Protein AF-A0A967N9Z6-F1 (afdb_monomer_lite)

Secondary structure (DSSP, 8-state):
-HHHHHHHHHHHHTT----TT-EEEEEEE--HHHHHHHHHTT--EEEEEEPP-

Foldseek 3Di:
DVVLV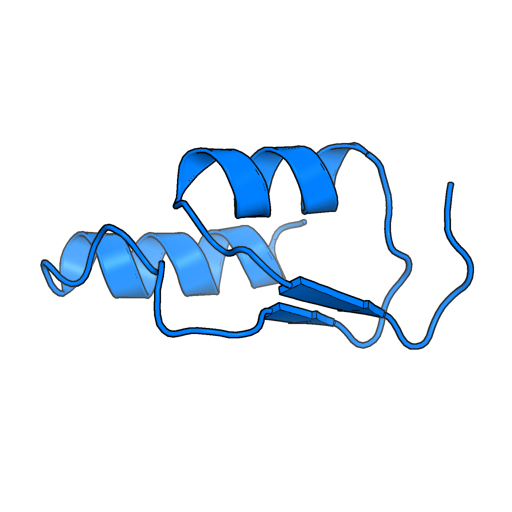VVLVVCVVVVNAQPQVDEAEEAAEQEPVSVVSCVVSNDPYYHYPDYYD

Structure (mmCIF, N/CA/C/O backbone):
data_AF-A0A967N9Z6-F1
#
_entry.id   AF-A0A967N9Z6-F1
#
loop_
_atom_site.group_PDB
_atom_site.id
_atom_site.type_symbol
_atom_site.label_atom_id
_atom_site.label_alt_id
_atom_site.label_comp_id
_atom_site.label_asym_id
_atom_site.label_entity_id
_atom_site.label_seq_id
_atom_site.pdbx_PDB_ins_code
_atom_site.Cartn_x
_atom_site.Cartn_y
_atom_site.Cartn_z
_atom_site.occupancy
_atom_site.B_iso_or_equiv
_atom_site.auth_seq_id
_atom_site.auth_comp_id
_atom_site.auth_asym_id
_atom_site.auth_atom_id
_atom_site.pdbx_PDB_model_num
ATOM 1 N N . HIS A 1 1 ? 6.707 5.870 -2.813 1.00 92.00 1 HIS A N 1
ATOM 2 C CA . HIS A 1 1 ? 6.655 6.029 -1.349 1.00 92.00 1 HIS A CA 1
ATOM 3 C C . HIS A 1 1 ? 5.691 7.147 -0.950 1.00 92.00 1 HIS A C 1
ATOM 5 O O . HIS A 1 1 ? 4.606 6.809 -0.507 1.00 92.00 1 HIS A O 1
ATOM 11 N N . ASN A 1 2 ? 5.973 8.424 -1.255 1.00 96.69 2 ASN A N 1
ATOM 12 C CA . ASN A 1 2 ? 5.147 9.573 -0.835 1.00 96.69 2 ASN A CA 1
ATOM 13 C C . ASN A 1 2 ? 3.656 9.446 -1.191 1.00 96.69 2 ASN A C 1
ATOM 15 O O . ASN A 1 2 ? 2.790 9.840 -0.419 1.00 96.69 2 ASN A O 1
ATOM 19 N N . ALA A 1 3 ? 3.341 8.907 -2.374 1.00 97.44 3 ALA A N 1
ATOM 20 C CA . ALA A 1 3 ? 1.955 8.675 -2.780 1.00 97.44 3 ALA A CA 1
ATOM 21 C C . ALA A 1 3 ? 1.244 7.659 -1.867 1.00 97.44 3 ALA A C 1
ATOM 23 O O . ALA A 1 3 ? 0.104 7.882 -1.476 1.00 97.44 3 ALA A O 1
ATOM 24 N N . VAL A 1 4 ? 1.936 6.584 -1.481 1.00 97.81 4 VAL A N 1
ATOM 25 C CA . VAL A 1 4 ? 1.412 5.578 -0.547 1.00 97.81 4 VAL A CA 1
ATOM 26 C C . VAL A 1 4 ? 1.264 6.176 0.848 1.00 97.81 4 VAL A C 1
ATOM 28 O O . VAL A 1 4 ? 0.230 5.973 1.473 1.00 97.81 4 VAL A O 1
ATOM 31 N N . ASP A 1 5 ? 2.217 7.003 1.286 1.00 98.06 5 ASP A N 1
ATOM 32 C CA . ASP A 1 5 ? 2.130 7.711 2.571 1.00 98.06 5 ASP A CA 1
ATOM 33 C C . ASP A 1 5 ? 0.885 8.602 2.644 1.00 98.06 5 ASP A C 1
ATOM 35 O O . ASP A 1 5 ? 0.186 8.611 3.653 1.00 98.06 5 ASP A O 1
ATOM 39 N N . LYS A 1 6 ? 0.546 9.302 1.553 1.00 98.50 6 LYS A N 1
ATOM 40 C CA . LYS A 1 6 ? -0.677 10.119 1.478 1.00 98.50 6 LYS A CA 1
ATOM 41 C C . LYS A 1 6 ? -1.952 9.277 1.551 1.00 98.50 6 LYS A C 1
ATOM 43 O O . LYS A 1 6 ? -2.892 9.671 2.237 1.00 98.50 6 LYS A O 1
ATOM 48 N N . VAL A 1 7 ? -1.993 8.130 0.869 1.00 97.50 7 VAL A N 1
ATOM 49 C CA . VAL A 1 7 ? -3.146 7.210 0.917 1.00 97.50 7 VAL A CA 1
ATOM 50 C C . VAL A 1 7 ? -3.329 6.653 2.329 1.00 97.50 7 VAL A C 1
ATOM 52 O O . VAL A 1 7 ? -4.430 6.720 2.877 1.00 97.50 7 VAL A O 1
ATOM 55 N N . VAL A 1 8 ? -2.245 6.172 2.940 1.00 97.75 8 VAL A N 1
ATOM 56 C CA . VAL A 1 8 ? -2.237 5.665 4.318 1.00 97.75 8 VAL A CA 1
ATOM 57 C C . VAL A 1 8 ? -2.643 6.759 5.304 1.00 97.75 8 VAL A C 1
ATOM 59 O O . VAL A 1 8 ? -3.537 6.545 6.120 1.00 97.75 8 VAL A O 1
ATOM 62 N N . GLY A 1 9 ? -2.057 7.952 5.192 1.00 98.25 9 GLY A N 1
ATOM 63 C CA . GLY A 1 9 ? -2.383 9.094 6.044 1.00 98.25 9 GLY A CA 1
ATOM 64 C C . GLY A 1 9 ? -3.850 9.511 5.929 1.00 98.25 9 GLY A C 1
ATOM 65 O O . GLY A 1 9 ? -4.503 9.747 6.941 1.00 98.25 9 GLY A O 1
ATOM 66 N N . SER A 1 10 ? -4.411 9.528 4.717 1.00 98.50 10 SER A N 1
ATOM 67 C CA . SER A 1 10 ? -5.837 9.812 4.508 1.00 98.50 10 SER A CA 1
ATOM 68 C C . SER A 1 10 ? -6.748 8.760 5.153 1.00 98.50 10 SER A C 1
ATOM 70 O O . SER A 1 10 ? -7.775 9.110 5.736 1.00 98.50 10 SER A O 1
ATOM 72 N N . ALA A 1 11 ? -6.387 7.475 5.078 1.00 98.19 11 ALA A N 1
ATOM 73 C CA . ALA A 1 11 ? -7.133 6.409 5.742 1.00 98.19 11 ALA A CA 1
ATOM 74 C C . ALA A 1 11 ? -7.049 6.508 7.272 1.00 98.19 11 ALA A C 1
ATOM 76 O O . ALA A 1 11 ? -8.070 6.357 7.944 1.00 98.19 11 ALA A O 1
ATOM 77 N N . PHE A 1 12 ? -5.864 6.814 7.805 1.00 98.19 12 PHE A N 1
ATOM 78 C CA . PHE A 1 12 ? -5.638 7.026 9.234 1.00 98.19 12 PHE A CA 1
ATOM 79 C C . PHE A 1 12 ? -6.474 8.188 9.778 1.00 98.19 12 PHE A C 1
ATOM 81 O O . PHE A 1 12 ? -7.245 7.998 10.715 1.00 98.19 12 PHE A O 1
ATOM 88 N N . LEU A 1 13 ? -6.392 9.364 9.148 1.00 98.56 13 LEU A N 1
ATOM 89 C CA . LEU A 1 13 ? -7.152 10.550 9.563 1.00 98.56 13 LEU A CA 1
ATOM 90 C C . LEU A 1 13 ? -8.670 10.342 9.473 1.00 98.56 13 LEU A C 1
ATOM 92 O O . LEU A 1 13 ? -9.423 10.971 10.207 1.00 98.56 13 LEU A O 1
ATOM 96 N N . ALA A 1 14 ? -9.118 9.449 8.590 1.00 98.31 14 ALA A N 1
ATOM 97 C CA . ALA A 1 14 ? -10.520 9.081 8.445 1.00 98.31 14 ALA A CA 1
ATOM 98 C C . ALA A 1 14 ? -10.964 7.926 9.369 1.00 98.31 14 ALA A C 1
ATOM 100 O O . ALA A 1 14 ? -12.100 7.476 9.242 1.00 98.31 14 ALA A O 1
ATOM 101 N N . GLY A 1 15 ? -10.092 7.402 10.240 1.00 98.12 15 GLY A N 1
ATOM 102 C CA . GLY A 1 15 ? -10.417 6.285 11.137 1.00 98.12 15 GLY A CA 1
ATOM 103 C C . GLY A 1 15 ? -10.725 4.967 10.415 1.00 98.12 15 GLY A C 1
ATOM 104 O O . GLY A 1 15 ? -11.504 4.164 10.915 1.00 98.12 15 GLY A O 1
ATOM 105 N N . ARG A 1 16 ? -10.153 4.748 9.222 1.00 97.75 16 ARG A N 1
ATOM 106 C CA . ARG A 1 16 ? -10.462 3.605 8.336 1.00 97.75 16 ARG A CA 1
ATOM 107 C C . ARG A 1 16 ? -9.426 2.476 8.370 1.00 97.75 16 ARG A C 1
ATOM 109 O O . ARG A 1 16 ? -9.411 1.649 7.467 1.00 97.75 16 ARG A O 1
ATOM 116 N N . LEU A 1 17 ? -8.527 2.458 9.353 1.00 97.50 17 LEU A N 1
ATOM 117 C CA . LEU A 1 17 ? -7.574 1.356 9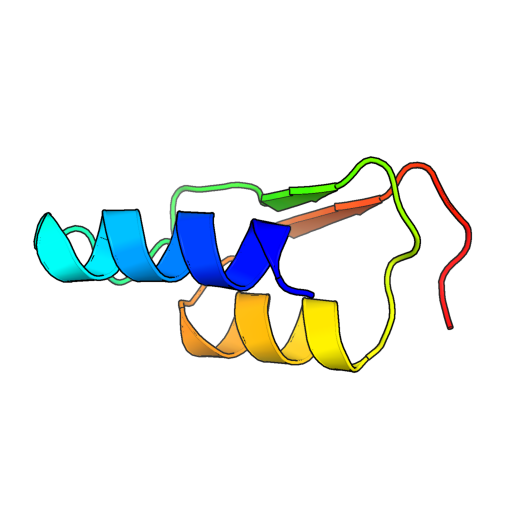.526 1.00 97.50 17 LEU A CA 1
ATOM 118 C C . LEU A 1 17 ? -8.194 0.222 10.368 1.00 97.50 17 LEU A C 1
ATOM 120 O O . LEU A 1 17 ? -8.961 0.523 11.282 1.00 97.50 17 LEU A O 1
ATOM 124 N N . PRO A 1 18 ? -7.825 -1.054 10.130 1.00 97.94 18 PRO A N 1
ATOM 125 C CA . PRO A 1 18 ? -6.919 -1.542 9.083 1.00 97.94 18 PRO A CA 1
ATOM 126 C C . PRO A 1 18 ? -7.585 -1.612 7.696 1.00 97.94 18 PRO A C 1
ATOM 128 O O . PRO A 1 18 ? -8.803 -1.674 7.576 1.00 97.94 18 PRO A O 1
ATOM 131 N N . LEU A 1 19 ? -6.772 -1.654 6.639 1.00 98.06 19 LEU A N 1
ATOM 132 C CA . LEU A 1 19 ? -7.204 -1.688 5.233 1.00 98.06 19 LEU A CA 1
ATOM 133 C C . LEU A 1 19 ? -7.251 -3.119 4.663 1.00 98.06 19 LEU A C 1
ATOM 135 O O . LEU A 1 19 ? -6.881 -3.352 3.513 1.00 98.06 19 LEU A O 1
ATOM 139 N N . ALA A 1 20 ? -7.709 -4.075 5.475 1.00 98.00 20 ALA A N 1
ATOM 140 C CA . ALA A 1 20 ? -7.723 -5.502 5.140 1.00 98.00 20 ALA A CA 1
ATOM 141 C C . ALA A 1 20 ? -8.656 -5.872 3.972 1.00 98.00 20 ALA A C 1
ATOM 143 O O . ALA A 1 20 ? -8.469 -6.909 3.341 1.00 98.00 20 ALA A O 1
ATOM 144 N N . ASP A 1 21 ? -9.631 -5.017 3.652 1.00 97.62 21 ASP A N 1
ATOM 145 C CA . ASP A 1 21 ? -10.594 -5.178 2.556 1.00 97.62 21 ASP A CA 1
ATOM 146 C C . ASP A 1 21 ? -10.229 -4.345 1.307 1.00 97.62 21 ASP A C 1
ATOM 148 O O . ASP A 1 21 ? -11.089 -4.018 0.479 1.00 97.62 21 ASP A O 1
ATOM 152 N N . ARG A 1 22 ? -8.958 -3.942 1.175 1.00 98.12 22 ARG A N 1
ATOM 153 C CA . ARG A 1 22 ? -8.471 -3.080 0.087 1.00 98.12 22 ARG A CA 1
ATOM 154 C C . ARG A 1 22 ? -7.314 -3.705 -0.678 1.00 98.12 22 ARG A C 1
ATOM 156 O O . ARG A 1 22 ? -6.579 -4.545 -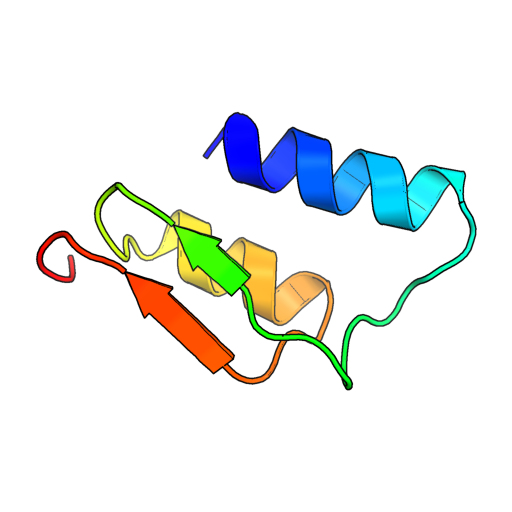0.176 1.00 98.12 22 ARG A O 1
ATOM 163 N N . ILE A 1 23 ? -7.130 -3.221 -1.903 1.00 98.31 23 ILE A N 1
ATOM 164 C CA . ILE A 1 23 ? -5.977 -3.521 -2.753 1.00 98.31 23 ILE A CA 1
ATOM 165 C C . ILE A 1 23 ? -5.200 -2.221 -2.956 1.00 98.31 23 ILE A C 1
ATOM 167 O O . ILE A 1 23 ? -5.795 -1.193 -3.293 1.00 98.31 23 ILE A O 1
ATOM 171 N N . LEU A 1 24 ? -3.879 -2.254 -2.771 1.00 98.12 24 LEU A N 1
ATOM 172 C CA . LEU A 1 24 ? -3.010 -1.131 -3.118 1.00 98.12 24 LEU A CA 1
ATOM 173 C C . LEU A 1 24 ? -2.556 -1.271 -4.570 1.00 98.12 24 LEU A C 1
ATOM 175 O O . LEU A 1 24 ? -1.871 -2.230 -4.912 1.00 98.12 24 LEU A O 1
ATOM 179 N N . VAL A 1 25 ? -2.882 -0.290 -5.408 1.00 98.19 25 VAL A N 1
ATOM 180 C CA . VAL A 1 25 ? -2.409 -0.226 -6.797 1.00 98.19 25 VAL A CA 1
ATOM 181 C C . VAL A 1 25 ? -1.444 0.946 -6.943 1.00 98.19 25 VAL A C 1
ATOM 183 O O . VAL A 1 25 ? -1.781 2.076 -6.585 1.00 98.19 25 VAL A O 1
ATOM 186 N N . VAL A 1 26 ? -0.243 0.693 -7.464 1.00 97.44 26 VAL A N 1
ATOM 187 C CA . VAL A 1 26 ? 0.775 1.722 -7.721 1.00 97.44 26 VAL A CA 1
ATOM 188 C C . VAL A 1 26 ? 1.241 1.688 -9.176 1.00 97.44 26 VAL A C 1
ATOM 190 O O . VAL A 1 26 ? 1.470 0.630 -9.756 1.00 97.44 26 VAL A O 1
ATOM 193 N N . SER A 1 27 ? 1.434 2.863 -9.774 1.00 97.06 27 SER A N 1
ATOM 194 C CA . SER A 1 27 ? 1.996 2.989 -11.128 1.00 97.06 27 SER A CA 1
ATOM 195 C C . SER A 1 27 ? 3.516 2.793 -11.178 1.00 97.06 27 SER A C 1
ATOM 197 O O . SER A 1 27 ? 4.080 2.598 -12.249 1.00 97.06 27 SER A O 1
ATOM 199 N N . GLY A 1 28 ? 4.189 2.867 -10.026 1.00 94.56 28 GLY A N 1
ATOM 200 C CA . GLY A 1 28 ? 5.629 2.658 -9.899 1.00 94.56 28 GLY A CA 1
ATOM 201 C C . GLY A 1 28 ? 6.013 1.187 -9.726 1.00 94.56 28 GLY A C 1
ATOM 202 O O . GLY A 1 28 ? 5.265 0.276 -10.069 1.00 94.56 28 GLY A O 1
ATOM 203 N N . ARG A 1 29 ? 7.201 0.968 -9.158 1.00 95.56 29 ARG A N 1
ATOM 204 C CA . ARG A 1 29 ? 7.721 -0.359 -8.802 1.00 95.56 29 ARG A CA 1
ATOM 205 C C . ARG A 1 29 ? 7.176 -0.846 -7.460 1.00 95.56 29 ARG A C 1
ATOM 207 O O . ARG A 1 29 ? 6.969 -0.037 -6.550 1.00 95.56 29 ARG A O 1
ATOM 214 N N . ALA A 1 30 ? 7.061 -2.162 -7.306 1.00 94.62 30 ALA A N 1
ATOM 215 C CA . ALA A 1 30 ? 6.861 -2.807 -6.010 1.00 94.62 30 ALA A CA 1
ATOM 216 C C . ALA A 1 30 ? 8.201 -2.923 -5.261 1.00 94.62 30 ALA A C 1
ATOM 218 O O . ALA A 1 30 ? 8.807 -3.989 -5.228 1.00 94.62 30 ALA A O 1
ATOM 219 N N . SER A 1 31 ? 8.695 -1.815 -4.700 1.00 96.19 31 SER A N 1
ATOM 220 C CA . SER A 1 31 ? 9.875 -1.860 -3.828 1.00 96.19 31 SER A CA 1
ATOM 221 C C . SER A 1 31 ? 9.525 -2.387 -2.435 1.00 96.19 31 SER A C 1
ATOM 223 O O . SER A 1 31 ? 8.388 -2.245 -1.975 1.00 96.19 31 SER A O 1
ATOM 225 N N . PHE A 1 32 ? 10.526 -2.913 -1.728 1.00 96.06 32 PHE A N 1
ATOM 226 C CA . PHE A 1 32 ? 10.399 -3.356 -0.335 1.00 96.06 32 PHE A CA 1
ATOM 227 C C . PHE A 1 32 ? 9.704 -2.330 0.580 1.00 96.06 32 PHE A C 1
ATOM 229 O O . PHE A 1 32 ? 8.798 -2.680 1.329 1.00 96.06 32 PHE A O 1
ATOM 236 N N . GLU A 1 33 ? 10.055 -1.045 0.462 1.00 96.94 33 GLU A N 1
ATOM 237 C CA . GLU A 1 33 ? 9.433 0.041 1.235 1.00 96.94 33 GLU A CA 1
ATOM 238 C C . GLU A 1 33 ? 7.916 0.162 0.977 1.00 96.94 33 GLU A C 1
ATOM 240 O O . GLU A 1 33 ? 7.145 0.418 1.902 1.00 96.94 33 GLU A O 1
ATOM 245 N N . ILE A 1 34 ? 7.457 -0.041 -0.267 1.00 97.44 34 ILE A N 1
ATOM 246 C CA . ILE A 1 34 ? 6.021 -0.030 -0.598 1.00 97.44 34 ILE A CA 1
ATOM 247 C C . ILE A 1 34 ? 5.312 -1.220 0.048 1.00 97.44 34 ILE A C 1
ATOM 249 O O . ILE A 1 34 ? 4.236 -1.047 0.622 1.00 97.44 34 ILE A O 1
ATOM 253 N N . LEU A 1 35 ? 5.915 -2.410 -0.021 1.00 97.19 35 LEU A N 1
ATOM 254 C CA . LEU A 1 35 ? 5.348 -3.624 0.569 1.00 97.19 35 LEU A CA 1
ATOM 255 C C . LEU A 1 35 ? 5.281 -3.532 2.097 1.00 97.19 35 LEU A C 1
ATOM 257 O O . LEU A 1 35 ? 4.250 -3.868 2.677 1.00 97.19 35 LEU A O 1
ATOM 261 N N . GLN A 1 36 ? 6.322 -3.008 2.751 1.00 97.56 36 GLN A N 1
ATOM 262 C CA . GLN A 1 36 ? 6.305 -2.769 4.197 1.00 97.56 36 GLN A CA 1
ATOM 263 C C . GLN A 1 36 ? 5.186 -1.810 4.606 1.00 97.56 36 GLN A C 1
ATOM 265 O O . GLN A 1 36 ? 4.470 -2.081 5.569 1.00 97.56 36 GLN A O 1
ATOM 270 N N . LYS A 1 37 ? 4.993 -0.717 3.860 1.00 97.56 37 LYS A N 1
ATOM 271 C CA . LYS A 1 37 ? 3.910 0.240 4.125 1.00 97.56 37 LYS A CA 1
ATOM 272 C C . LYS A 1 37 ? 2.534 -0.400 3.972 1.00 97.56 37 LYS A C 1
ATOM 274 O O . LYS A 1 37 ? 1.682 -0.182 4.825 1.00 97.56 37 LYS A O 1
ATOM 279 N N . ALA A 1 38 ? 2.330 -1.212 2.933 1.00 97.94 38 ALA A N 1
ATOM 280 C CA . ALA A 1 38 ? 1.087 -1.955 2.733 1.00 97.94 38 ALA A CA 1
ATOM 281 C C . ALA A 1 38 ? 0.818 -2.942 3.882 1.00 97.94 38 ALA A C 1
ATOM 283 O O . ALA A 1 38 ? -0.290 -2.968 4.421 1.00 97.94 38 ALA A O 1
ATOM 284 N N . LEU A 1 39 ? 1.846 -3.685 4.307 1.00 98.00 39 LEU A N 1
ATOM 285 C CA . LEU A 1 39 ? 1.760 -4.631 5.419 1.00 98.00 39 LEU A CA 1
ATOM 286 C C . LEU A 1 39 ? 1.408 -3.935 6.741 1.00 98.00 39 LEU A C 1
ATOM 288 O O . LEU A 1 39 ? 0.535 -4.413 7.462 1.00 98.00 39 LEU A O 1
ATOM 292 N N . MET A 1 40 ? 2.029 -2.789 7.041 1.00 98.00 40 MET A N 1
ATOM 293 C CA . MET A 1 40 ? 1.773 -2.024 8.272 1.00 98.00 40 MET A CA 1
ATOM 294 C C . MET A 1 40 ? 0.309 -1.599 8.435 1.00 98.00 40 MET A C 1
ATOM 296 O O . MET A 1 40 ? -0.167 -1.481 9.561 1.00 98.00 40 MET A O 1
ATOM 300 N N . VAL A 1 41 ? -0.409 -1.371 7.332 1.00 98.19 41 VAL A N 1
ATOM 301 C CA . VAL A 1 41 ? -1.836 -1.002 7.354 1.00 98.19 41 VAL A CA 1
ATOM 302 C C . VAL A 1 41 ? -2.770 -2.174 7.054 1.00 98.19 41 VAL A C 1
ATOM 304 O O . VAL A 1 41 ? -3.980 -1.979 6.956 1.00 98.19 41 VAL A O 1
ATOM 307 N N . GLY A 1 42 ? -2.227 -3.384 6.922 1.00 98.06 42 GLY A N 1
ATOM 308 C CA . GLY A 1 42 ? -2.992 -4.607 6.719 1.00 98.06 42 GLY A CA 1
ATOM 309 C C . GLY A 1 42 ? -3.528 -4.808 5.304 1.00 98.06 42 GLY A C 1
ATOM 310 O O . GLY A 1 42 ? -4.484 -5.556 5.156 1.00 98.06 42 GLY A O 1
ATOM 311 N N . ILE A 1 43 ? -2.959 -4.175 4.271 1.00 98.50 43 ILE A N 1
ATOM 312 C CA . ILE A 1 43 ? -3.382 -4.409 2.880 1.00 98.50 43 ILE A CA 1
ATOM 313 C C . ILE A 1 43 ? -2.848 -5.772 2.404 1.00 98.50 43 ILE A C 1
ATOM 315 O O . ILE A 1 43 ? -1.629 -5.941 2.330 1.00 98.50 43 ILE A O 1
ATOM 319 N N . PRO A 1 44 ? -3.719 -6.730 2.031 1.00 97.94 44 PRO A N 1
ATOM 320 C CA . PRO A 1 44 ? -3.297 -8.083 1.666 1.00 97.94 44 PRO A CA 1
ATOM 321 C C . PRO A 1 44 ? -2.760 -8.208 0.234 1.00 97.94 44 PRO A C 1
ATOM 323 O O . PRO A 1 44 ? -2.083 -9.185 -0.077 1.00 97.94 44 PRO A O 1
ATOM 326 N N . VAL A 1 45 ? -3.067 -7.254 -0.654 1.00 98.12 45 VAL A N 1
ATOM 327 C CA . VAL A 1 45 ? -2.707 -7.332 -2.079 1.00 98.12 45 VAL A CA 1
ATOM 328 C C . VAL A 1 45 ? -2.115 -6.012 -2.562 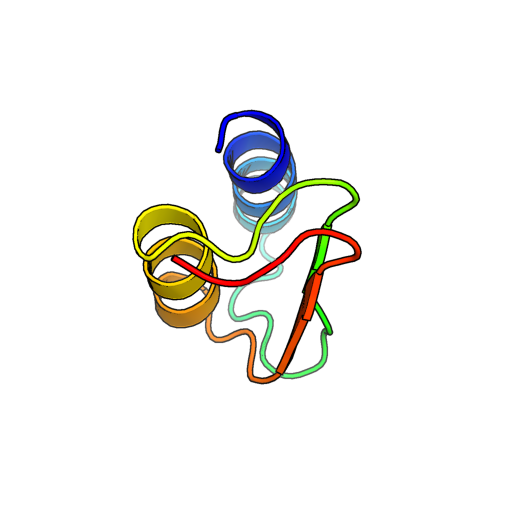1.00 98.12 45 VAL A C 1
ATOM 330 O O . VAL A 1 45 ? -2.729 -4.951 -2.422 1.00 98.12 45 VAL A O 1
ATOM 333 N N . VAL A 1 46 ? -0.939 -6.096 -3.190 1.00 98.00 46 VAL A N 1
ATOM 334 C CA . VAL A 1 46 ? -0.268 -4.973 -3.852 1.00 98.00 46 VAL A CA 1
ATOM 335 C C . VAL A 1 46 ? -0.092 -5.288 -5.334 1.00 98.00 46 VAL A C 1
ATOM 337 O O . VAL A 1 46 ? 0.492 -6.306 -5.694 1.00 98.00 46 VAL A O 1
ATOM 340 N N . VAL A 1 47 ? -0.572 -4.391 -6.192 1.00 97.88 47 VAL A N 1
ATOM 341 C CA . VAL A 1 47 ? -0.400 -4.441 -7.647 1.00 97.88 47 VAL A CA 1
ATOM 342 C C . VAL A 1 47 ? 0.506 -3.291 -8.067 1.00 97.88 47 VAL A C 1
ATOM 344 O O . VAL A 1 47 ? 0.243 -2.134 -7.737 1.00 97.88 47 VAL A O 1
ATOM 347 N N . ALA A 1 48 ? 1.562 -3.602 -8.813 1.00 97.25 48 ALA A N 1
ATOM 348 C CA . ALA A 1 48 ? 2.476 -2.615 -9.370 1.00 97.25 48 ALA A CA 1
ATOM 349 C C . ALA A 1 48 ? 2.601 -2.795 -10.882 1.00 97.25 48 ALA A C 1
ATOM 351 O O . ALA A 1 48 ? 2.712 -3.919 -11.367 1.00 97.25 48 ALA A O 1
ATOM 352 N N . VAL A 1 49 ? 2.599 -1.683 -11.617 1.00 96.81 49 VAL A N 1
ATOM 353 C CA . VAL A 1 49 ? 2.859 -1.698 -13.067 1.00 96.81 49 VAL A CA 1
ATOM 354 C C . VAL A 1 49 ? 4.346 -1.939 -13.348 1.00 96.81 49 VAL A C 1
ATOM 356 O O . VAL A 1 49 ? 4.697 -2.614 -14.312 1.00 96.81 49 VAL A O 1
ATOM 359 N N . GLY A 1 50 ? 5.231 -1.389 -12.512 1.00 94.00 50 GLY A N 1
ATOM 360 C CA . GLY A 1 50 ? 6.675 -1.573 -12.629 1.00 94.00 50 GLY A CA 1
ATOM 361 C C . GLY A 1 50 ? 7.178 -2.859 -11.969 1.00 94.00 50 GLY A C 1
ATOM 362 O O . GLY A 1 50 ? 6.556 -3.389 -11.050 1.00 94.00 50 GLY A O 1
ATOM 363 N N . ALA A 1 51 ? 8.360 -3.312 -12.398 1.00 92.19 51 ALA A N 1
ATOM 364 C CA . ALA A 1 51 ? 9.016 -4.506 -11.866 1.00 92.19 51 ALA A CA 1
ATOM 365 C C . ALA A 1 51 ? 9.229 -4.442 -10.335 1.00 92.19 51 ALA A C 1
ATOM 367 O O . ALA A 1 51 ? 9.427 -3.346 -9.791 1.00 92.19 51 ALA A O 1
ATOM 368 N N . PRO A 1 52 ? 9.223 -5.593 -9.638 1.00 89.94 52 PRO A N 1
ATOM 369 C CA . PRO A 1 52 ? 9.583 -5.659 -8.225 1.00 89.94 52 PRO A CA 1
ATOM 370 C C . PRO A 1 52 ? 11.069 -5.336 -8.003 1.00 89.94 52 PRO A C 1
ATOM 372 O O . PRO A 1 52 ? 11.874 -5.327 -8.939 1.00 89.94 52 PRO A O 1
ATOM 375 N N . SER A 1 53 ? 11.435 -5.018 -6.761 1.00 86.62 53 SER A N 1
ATOM 376 C CA . SER A 1 53 ? 12.827 -4.807 -6.326 1.00 86.62 53 SER A CA 1
ATOM 377 C C . SER A 1 53 ? 13.083 -5.450 -4.981 1.00 86.62 53 SER A C 1
ATOM 379 O O . SER A 1 53 ? 12.161 -5.380 -4.137 1.00 86.62 53 SER A O 1
#

Radius of gyration: 10.44 Å; chains: 1; bounding box: 23×19×24 Å

Sequence (53 aa):
HNAVDKVVGSAFLAGRLPLADRILVVSGRASFEILQKALMVGIPVVVAVGAPS

pLDDT: mean 96.96, std 2.26, range [86.62, 98.56]

=== Feature glossary ===
The features interleaved in this record are:

— What the protein is —

Sequence gives the chain of amino acids in standard one-letter code (A=alanine, C=cysteine, …, Y=tyrosine), read N→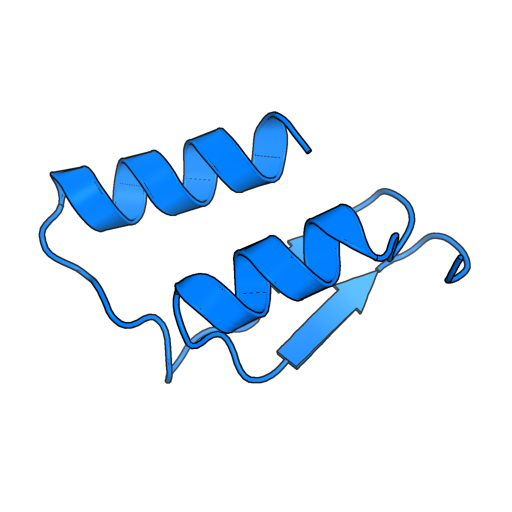C. It is the only feature that is directly encoded by the gene; all structural features are derived from the folded form of this sequence.

Database cross-references. InterPro integrates a dozen domain/family signature databases into unified entries with residue-range hits. GO terms attach function/process/location labels with evidence codes. CATH codes position the fold in a four-level structural taxonomy. Organism is the NCBI-taxonomy species name.

— Where its atoms are —

Atomic coordinates in PDBx/mmCIF format — the same representation the Protein Data Bank distributes. Each line of the _atom_site loop places one backbone atom in Cartesian space (units: ångströms, origin: arbitrary).

The six renders are orthog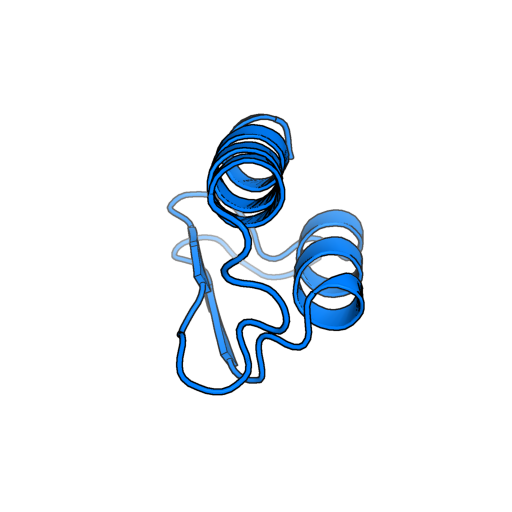raphic views along the three Cartesian axes in both directions. Representation (cartoon, sticks, or surface) and color scheme (sequence-rainbow or by-chain) vary across proteins so the training set covers all the common visualization conventions.

— Local backbone conformation —

Eight-state secondary structure (DSSP): H is the canonical α-helix, G the tighter 3₁₀-helix, I the wider π-helix; E/B are β-structure, T and S are turns and bends, and '-' is everything else. DSSP derives these from the pattern of main-chain N–H···O=C hydrogen bonds, not from the sequence.

P-SEA three-state annotation labels each residue as helix, strand, or coil based purely on the geometry of the Cα trace. It serves as a fallback when the full backbone (and thus DSSP) is unavailable.

The φ/ψ torsion pair specifies the backbone conformation at each residue. φ rotates about the N–Cα bond, ψ about the Cα–C bond. Steric clashes forbid most of the (φ, ψ) plane — the allowed regions (α-helix basin, β-sheet basin, left-handed helix) are the Ramachandran-allowed regions.

— Global shape and packing —

The geometric summary reports three shape descriptors. Rg (radius of gyration) measures how spread out the Cα atoms are about their centre of mass; compact globular proteins have small Rg, elongated or unfolded ones large. Cα contacts (<8 Å, |i−j|>4) count long-range residue pairs in spatial proximity — high for tightly packed folds, near zero for rods or random coil. The bounding-box extents give the protein's footprint along x, y, z in Å.

Solvent-accessible surface area (SASA) is the area in Å² traced out by the centre of a 1.4 Å probe sphere (a water molecule) rolled over the protein's van der Waals surface (Shrake–Rupley / Lee–Richards construction). Buried residues have near-zero SASA; fully exposed residues can exceed 200 Å². The total SASA scales roughly with the number of surface residues.

The contact map is a binary N×N matrix image: pixel (i, j) is dark where Cα_i and Cα_j are within 8 Å and |i−j|>4. Because the |i−j|>4 filter removes local helical contacts, off-diagonal stripes parallel to the main diagonal indicate parallel β-sheets; stripes perpendicular to it indicate antiparallel β-sheets. The Ramachandran plot scatters every residue's (φ, ψ) pair against the sterically allowed regions. The PAE heatmap renders the predicted-aligned-error matrix.

— Structural neighborhood —

3Di is Foldseek's structural alphabet. Each residue is assigned one of twenty discrete states based on how its Cα sits relative to its spatial (not sequential) neighbors. Aligning 3Di strings finds structural homologs roughly as well as full 3D superposition, but orders of magnitude faster.

Nearest PDB neighbors are the top structural matches found by Foldseek when searching this structure against the entire Protein Data Bank. Each hit reports a TM-score (0 to 1; >0.5 almost always implies the same fold) and an E-value. These are *structural* homologs — they may share no detectable sequence similarity.

— Confidence and disorder —

For AlphaFold models, the B-factor field carries pLDDT — the model's own estimate of local accuracy on a 0–100 scale. Regions with pLDDT<50 should be treated as essentially unmodeled; they often correspond to intrinsically disordered segments.

Crystallographic B-factors measure how much each atom's electron density is smeared out, in Å². They rise in mobile loops and surface residues and fall in the buried interior. In AlphaFold models this column is repurposed to hold pLDDT instead.

Predicted aligned error is AlphaFold's pairwise confidence. Unlike pLDDT (per-residue), PAE is per-residue-pair and captures whether two parts of the structure are correctly placed relative to each other. Units are ångströms of expected positional error.